Protein AF-A0A2W1JX10-F1 (afdb_monomer)

Organism: NCBI:txid1764569

Mean predicted aligned error: 5.94 Å

Secondary structure (DSSP, 8-state):
----------TT-EEEESS-EE-SSSSPEEPTT-EEEEEEEEETTEEEEEEEEEE-TTSTTSEEEEEEEE-GGGEEEEE-

Structure (mmCIF, N/CA/C/O backbone):
data_AF-A0A2W1JX10-F1
#
_entry.id   AF-A0A2W1JX10-F1
#
loop_
_atom_site.group_PDB
_atom_site.id
_atom_site.type_symbol
_atom_site.label_atom_id
_atom_site.label_alt_id
_atom_site.label_comp_id
_atom_site.label_asym_id
_atom_site.label_entity_id
_atom_site.label_seq_id
_atom_site.pdbx_PDB_ins_code
_atom_site.Cartn_x
_atom_site.Cartn_y
_atom_site.Cartn_z
_atom_site.occupancy
_atom_site.B_iso_or_equiv
_atom_site.auth_seq_id
_atom_site.auth_comp_id
_atom_site.auth_asym_id
_atom_site.auth_atom_id
_atom_site.pdbx_PDB_model_num
ATOM 1 N N . MET A 1 1 ? -12.606 17.648 19.071 1.00 38.09 1 MET A N 1
ATOM 2 C CA . MET A 1 1 ? -12.788 16.277 18.548 1.00 38.09 1 MET A CA 1
ATOM 3 C C . MET A 1 1 ? -13.088 16.404 17.067 1.00 38.09 1 MET A C 1
ATOM 5 O O . MET A 1 1 ? -14.236 16.564 16.680 1.00 38.09 1 MET A O 1
ATOM 9 N N . THR A 1 2 ? -12.043 16.515 16.254 1.00 37.94 2 THR A N 1
ATOM 10 C CA . THR A 1 2 ? -12.193 16.778 14.821 1.00 37.94 2 THR A CA 1
ATOM 11 C C . THR A 1 2 ? -12.630 15.481 14.162 1.00 37.94 2 THR A C 1
ATOM 13 O O . THR A 1 2 ? -11.943 14.471 14.286 1.00 37.94 2 THR A O 1
ATOM 16 N N . SER A 1 3 ? -13.809 15.506 13.544 1.00 38.94 3 SER A N 1
ATOM 17 C CA . SER A 1 3 ? -14.370 14.406 12.767 1.00 38.94 3 SER A CA 1
ATOM 18 C C . SER A 1 3 ? -13.328 13.947 11.745 1.00 38.94 3 SER A C 1
ATOM 20 O O . SER A 1 3 ? -13.062 14.643 10.764 1.00 38.94 3 SER A O 1
ATOM 22 N N . SER A 1 4 ? -12.672 12.817 12.022 1.00 43.12 4 SER A N 1
ATOM 23 C CA . SER A 1 4 ? -11.834 12.154 11.032 1.00 43.12 4 SER A CA 1
ATOM 24 C C . SER A 1 4 ? -12.791 11.673 9.960 1.00 43.12 4 SER A C 1
ATOM 26 O O . SER A 1 4 ? -13.702 10.890 10.237 1.00 43.12 4 SER A O 1
ATOM 28 N N . LYS A 1 5 ? -12.651 12.239 8.764 1.00 44.50 5 LYS A N 1
ATOM 29 C CA . LYS A 1 5 ? -13.369 11.826 7.565 1.00 44.50 5 LYS A CA 1
ATOM 30 C C . LYS A 1 5 ? -13.315 10.298 7.541 1.00 44.50 5 LYS A C 1
ATOM 32 O O . LYS A 1 5 ? -12.223 9.745 7.457 1.00 44.50 5 LYS A O 1
ATOM 37 N N . LEU A 1 6 ? -14.466 9.636 7.675 1.00 45.69 6 LEU A N 1
ATOM 38 C CA . LEU A 1 6 ? -14.604 8.201 7.445 1.00 45.69 6 LEU A CA 1
ATOM 39 C C . LEU A 1 6 ? -14.215 7.969 5.986 1.00 45.69 6 LEU A C 1
ATOM 41 O O . LEU A 1 6 ? -15.049 8.020 5.081 1.00 45.69 6 LEU A O 1
ATOM 45 N N . ILE A 1 7 ? -12.920 7.810 5.729 1.00 53.66 7 ILE A N 1
ATOM 46 C CA . ILE A 1 7 ? -12.460 7.245 4.480 1.00 53.66 7 ILE A CA 1
ATOM 47 C C . ILE A 1 7 ? -12.952 5.813 4.568 1.00 53.66 7 ILE A C 1
ATOM 49 O O . ILE A 1 7 ? -12.420 4.996 5.305 1.00 53.66 7 ILE A O 1
ATOM 53 N N . GLN A 1 8 ? -14.059 5.555 3.887 1.00 58.88 8 GLN A N 1
ATOM 54 C CA . GLN A 1 8 ? -14.571 4.221 3.657 1.00 58.88 8 GLN A CA 1
ATOM 55 C C . GLN A 1 8 ? -13.522 3.513 2.784 1.00 58.88 8 GLN A C 1
ATOM 57 O O . GLN A 1 8 ? -13.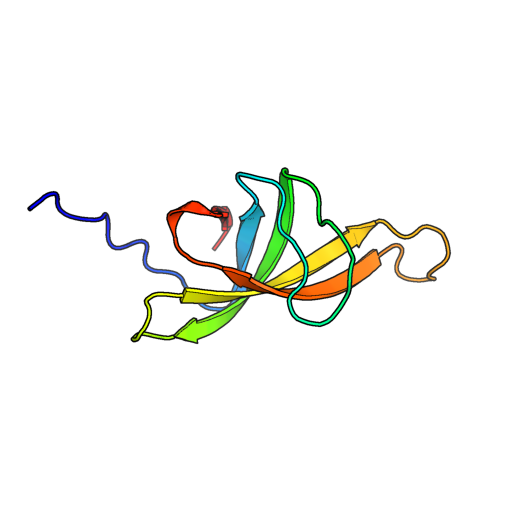578 3.580 1.557 1.00 58.88 8 GLN A O 1
ATOM 62 N N . THR A 1 9 ? -12.481 2.973 3.419 1.00 66.38 9 THR A N 1
ATOM 63 C CA . THR A 1 9 ? -11.408 2.202 2.794 1.00 66.38 9 THR A CA 1
ATOM 64 C C . THR A 1 9 ? -11.998 0.860 2.395 1.00 66.38 9 THR A C 1
ATOM 66 O O . THR A 1 9 ? -12.201 -0.023 3.226 1.00 66.38 9 THR A O 1
ATOM 69 N N . CYS A 1 10 ? -12.347 0.731 1.118 1.00 81.56 10 CYS A N 1
ATOM 70 C CA . CYS A 1 10 ? -12.779 -0.536 0.551 1.00 81.56 10 CYS A CA 1
ATOM 71 C C . CYS A 1 10 ? -11.539 -1.376 0.244 1.00 81.56 10 CYS A C 1
ATOM 73 O O . CYS A 1 10 ? -10.573 -0.864 -0.329 1.00 81.56 10 CYS A O 1
ATOM 75 N N . ILE A 1 11 ? -11.579 -2.665 0.581 1.00 91.50 11 ILE A N 1
ATOM 76 C CA . ILE A 1 11 ? -10.618 -3.633 0.042 1.00 91.50 11 ILE A CA 1
ATOM 77 C C . ILE A 1 11 ? -10.636 -3.508 -1.491 1.00 91.50 11 ILE A C 1
ATOM 79 O O . ILE A 1 11 ? -11.680 -3.216 -2.074 1.00 91.50 11 ILE A O 1
ATOM 83 N N . HIS A 1 12 ? -9.473 -3.666 -2.121 1.00 93.81 12 HIS A N 1
ATOM 84 C CA . HIS A 1 12 ? -9.207 -3.438 -3.546 1.00 93.81 12 HIS A CA 1
ATOM 85 C C . HIS A 1 12 ? -9.138 -1.976 -4.004 1.00 93.81 12 HIS A C 1
ATOM 87 O O . HIS A 1 12 ? -8.850 -1.729 -5.175 1.00 93.81 12 HIS A O 1
ATOM 93 N N . SER A 1 13 ? -9.303 -1.004 -3.099 1.00 94.69 13 SER A N 1
ATOM 94 C CA . SER A 1 13 ? -9.006 0.391 -3.438 1.00 94.69 13 SER A CA 1
ATOM 95 C C . SER A 1 13 ? -7.511 0.563 -3.718 1.00 94.69 13 SER A C 1
ATOM 97 O O . SER A 1 13 ? -6.663 0.062 -2.972 1.00 94.69 13 SER A O 1
ATOM 99 N N . GLU A 1 14 ? -7.194 1.317 -4.768 1.00 95.94 14 GLU A N 1
ATOM 100 C CA . GLU A 1 14 ? -5.830 1.730 -5.082 1.00 95.94 14 GLU A CA 1
ATOM 101 C C . GLU A 1 14 ? -5.462 2.931 -4.214 1.00 95.94 14 GLU A C 1
ATOM 103 O O . GLU A 1 14 ? -6.223 3.901 -4.092 1.00 95.94 14 GLU A O 1
ATOM 108 N N . VAL A 1 15 ? -4.268 2.887 -3.640 1.00 96.50 15 VAL A N 1
ATOM 109 C CA . VAL A 1 15 ? -3.731 3.943 -2.789 1.00 96.50 15 VAL A CA 1
ATOM 110 C C . VAL A 1 15 ? -2.397 4.446 -3.309 1.00 96.50 15 VAL A C 1
ATOM 112 O O . VAL A 1 15 ? -1.707 3.777 -4.079 1.00 96.50 15 VAL A O 1
ATOM 115 N N . ARG A 1 16 ? -2.018 5.633 -2.843 1.00 97.19 16 ARG A N 1
ATOM 116 C CA . ARG A 1 16 ? -0.702 6.227 -3.055 1.00 97.19 16 ARG A CA 1
ATOM 117 C C . ARG A 1 16 ? -0.098 6.643 -1.721 1.00 97.19 16 ARG A C 1
ATOM 119 O O . ARG A 1 16 ? -0.778 7.272 -0.913 1.00 97.19 16 ARG A O 1
ATOM 126 N N . LEU A 1 17 ? 1.182 6.336 -1.515 1.00 97.25 17 LEU A N 1
ATOM 127 C CA . LEU A 1 17 ? 1.915 6.765 -0.324 1.00 97.25 17 LEU A CA 1
ATOM 128 C C . LEU A 1 17 ? 2.097 8.288 -0.280 1.00 97.25 17 LEU A C 1
ATOM 130 O O . LEU A 1 17 ? 2.527 8.900 -1.262 1.00 97.25 17 LEU A O 1
ATOM 134 N N . LEU A 1 18 ? 1.842 8.884 0.886 1.00 97.06 18 LEU A N 1
ATOM 135 C CA . LEU A 1 18 ? 2.013 10.320 1.147 1.00 97.06 18 LEU A CA 1
ATOM 136 C C . LEU A 1 18 ? 3.412 10.684 1.676 1.00 97.06 18 LEU A C 1
ATOM 138 O O . LEU A 1 18 ? 3.801 11.855 1.618 1.00 97.06 18 LEU A O 1
ATOM 142 N N . GLY A 1 19 ? 4.186 9.691 2.118 1.00 95.94 19 GLY A N 1
ATOM 143 C CA . GLY A 1 19 ? 5.568 9.812 2.582 1.00 95.94 19 GLY A CA 1
ATOM 144 C C . GLY A 1 19 ? 6.362 8.531 2.328 1.00 95.94 19 GLY A C 1
ATOM 145 O O . GLY A 1 19 ? 5.805 7.552 1.831 1.00 95.94 19 GLY A O 1
ATOM 146 N N . ASP A 1 20 ? 7.652 8.553 2.652 1.00 95.00 20 ASP A N 1
ATOM 147 C CA . ASP A 1 20 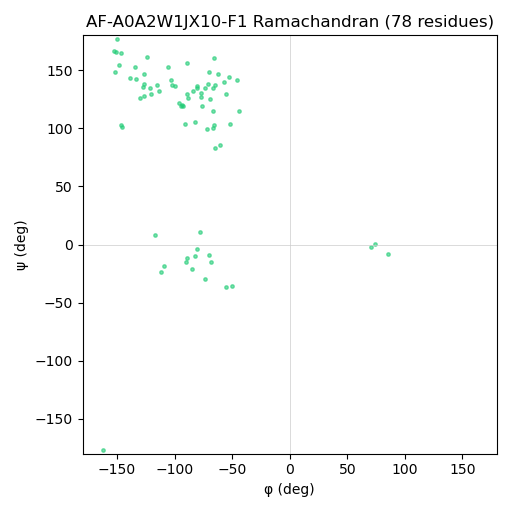? 8.491 7.356 2.586 1.00 95.00 20 A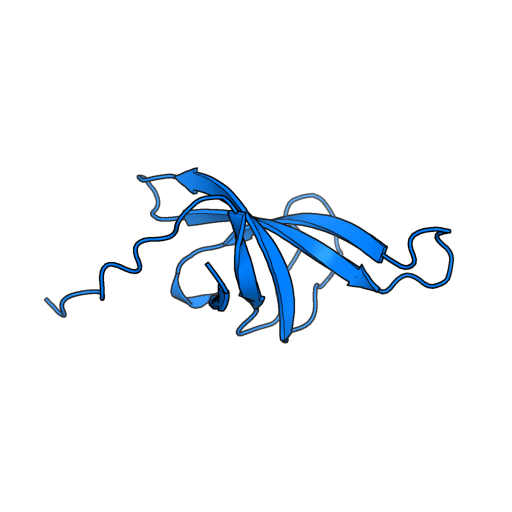SP A CA 1
ATOM 148 C C . ASP A 1 20 ? 8.107 6.388 3.713 1.00 95.00 20 ASP A C 1
ATOM 150 O O . ASP A 1 20 ? 7.872 6.804 4.851 1.00 95.00 20 ASP A O 1
ATOM 154 N N . ILE A 1 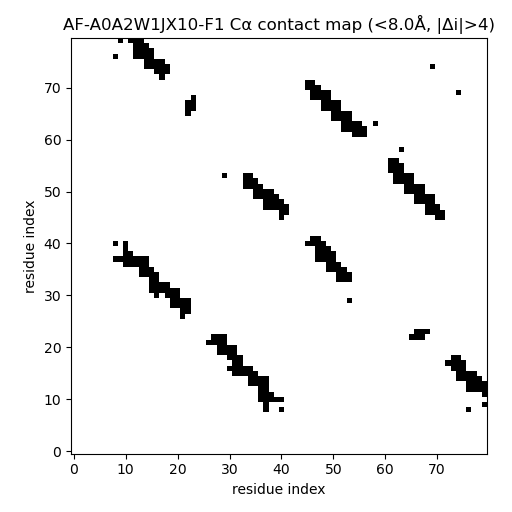21 ? 8.041 5.097 3.394 1.00 94.88 21 ILE A N 1
ATOM 155 C CA . ILE A 1 21 ? 7.643 4.035 4.322 1.00 94.88 21 ILE A CA 1
ATOM 156 C C . ILE A 1 21 ? 8.786 3.041 4.454 1.00 94.88 21 ILE A C 1
ATOM 158 O O . ILE A 1 21 ? 9.313 2.557 3.456 1.00 94.88 21 ILE A O 1
ATOM 162 N N . LYS A 1 22 ? 9.170 2.714 5.687 1.00 91.88 22 LYS A N 1
ATOM 163 C CA . LYS A 1 22 ? 10.038 1.565 5.940 1.00 91.88 22 LYS A CA 1
ATOM 164 C C . LYS A 1 22 ? 9.187 0.300 5.849 1.00 91.88 22 LYS A C 1
ATOM 166 O O . LYS A 1 22 ? 8.124 0.254 6.459 1.00 91.88 22 LYS A O 1
ATOM 171 N N . ALA A 1 23 ? 9.638 -0.690 5.086 1.00 86.81 23 ALA A N 1
ATOM 172 C CA . ALA A 1 23 ? 8.956 -1.975 5.007 1.00 86.81 23 ALA A CA 1
ATOM 173 C C . ALA A 1 23 ? 8.933 -2.677 6.377 1.00 86.81 23 ALA A C 1
ATOM 175 O O . ALA A 1 23 ? 9.883 -2.574 7.155 1.00 86.81 23 ALA A O 1
ATOM 176 N N . ASP A 1 24 ? 7.863 -3.422 6.651 1.00 82.94 24 ASP A N 1
ATOM 177 C CA . ASP A 1 24 ? 7.693 -4.121 7.931 1.00 82.94 24 ASP A CA 1
ATOM 178 C C . ASP A 1 24 ? 8.610 -5.352 8.051 1.00 82.94 24 ASP A C 1
ATOM 180 O O . ASP A 1 24 ? 9.055 -5.705 9.142 1.00 82.94 24 ASP A O 1
ATOM 184 N N . PHE A 1 25 ? 8.936 -5.985 6.917 1.00 79.44 25 PHE A N 1
ATOM 185 C CA . PHE A 1 25 ? 9.672 -7.256 6.855 1.00 79.44 25 PHE A CA 1
ATOM 186 C C . PHE A 1 25 ? 11.033 -7.155 6.147 1.00 79.44 25 PHE A C 1
ATOM 188 O O . PHE A 1 25 ? 11.676 -8.173 5.888 1.00 79.44 25 PHE A O 1
ATOM 195 N N . SER A 1 26 ? 11.488 -5.943 5.816 1.00 81.38 26 SER A N 1
ATOM 196 C CA . SER A 1 26 ? 12.808 -5.712 5.219 1.00 81.38 26 SER A CA 1
ATOM 197 C C . SER A 1 26 ? 13.372 -4.336 5.583 1.00 81.38 26 SER A C 1
ATOM 199 O O . SER A 1 26 ? 12.653 -3.443 6.021 1.00 81.38 26 SER A O 1
ATOM 201 N N . ASP A 1 27 ? 14.670 -4.121 5.354 1.00 83.38 27 ASP A N 1
ATOM 202 C CA . ASP A 1 27 ? 15.307 -2.805 5.536 1.00 83.38 27 ASP A CA 1
ATOM 203 C C . ASP A 1 27 ? 15.021 -1.826 4.384 1.00 83.38 27 ASP A C 1
ATOM 205 O O . ASP A 1 27 ? 15.644 -0.769 4.263 1.00 83.38 27 ASP A O 1
ATOM 209 N N . ARG A 1 28 ? 14.083 -2.171 3.498 1.00 83.38 28 ARG A N 1
ATOM 210 C CA . ARG A 1 28 ? 13.771 -1.370 2.322 1.00 83.38 28 ARG A CA 1
ATOM 211 C C . ARG A 1 28 ? 13.010 -0.109 2.714 1.00 83.38 28 ARG A C 1
ATOM 213 O O . ARG A 1 28 ? 12.029 -0.146 3.455 1.00 83.38 28 ARG A O 1
ATOM 220 N N . HIS A 1 29 ? 13.436 1.004 2.133 1.00 90.25 29 HIS A N 1
ATOM 221 C CA . HIS A 1 29 ? 12.673 2.243 2.120 1.00 90.25 29 HIS A CA 1
ATOM 222 C C . HIS A 1 29 ? 11.844 2.299 0.837 1.00 90.25 29 HIS A C 1
ATOM 224 O O . HIS A 1 29 ? 12.386 2.244 -0.269 1.00 90.25 29 HIS 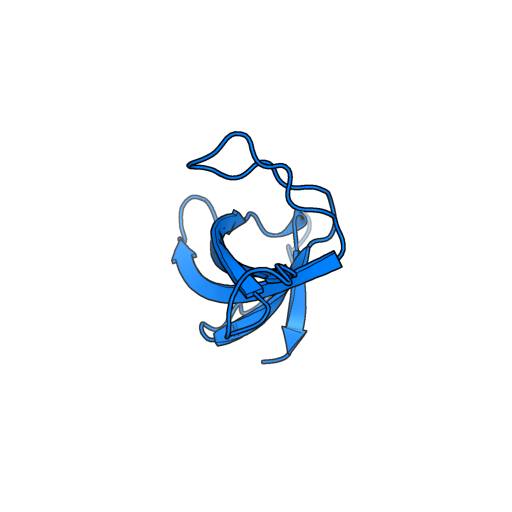A O 1
ATOM 230 N N . ILE A 1 30 ? 10.529 2.378 0.994 1.00 93.75 30 ILE A N 1
ATOM 231 C CA . ILE A 1 30 ? 9.565 2.488 -0.092 1.00 93.75 30 ILE A CA 1
ATOM 232 C C . ILE A 1 30 ? 9.265 3.974 -0.305 1.00 93.75 30 ILE A C 1
ATOM 234 O O . ILE A 1 30 ? 8.795 4.635 0.625 1.00 93.75 30 ILE A O 1
ATOM 238 N N . PRO A 1 31 ? 9.542 4.522 -1.498 1.00 93.88 31 PRO A N 1
ATOM 239 C CA . PRO A 1 31 ? 9.451 5.954 -1.720 1.00 93.88 31 PRO A CA 1
ATOM 240 C C . PRO A 1 31 ? 8.003 6.448 -1.716 1.00 93.88 31 PRO A C 1
ATOM 242 O O . PRO A 1 31 ? 7.081 5.769 -2.189 1.00 93.88 31 PRO A O 1
ATOM 245 N N . LYS A 1 32 ? 7.818 7.687 -1.260 1.00 96.12 32 LYS A N 1
ATOM 246 C CA . LYS A 1 32 ? 6.591 8.463 -1.438 1.00 96.12 32 LYS A CA 1
ATOM 247 C C . LYS A 1 32 ? 6.092 8.371 -2.881 1.00 96.12 32 LYS A C 1
ATOM 249 O O . LYS A 1 32 ? 6.863 8.424 -3.836 1.00 96.12 32 LYS A O 1
ATOM 254 N N . GLY A 1 33 ? 4.775 8.297 -3.050 1.00 96.56 33 GLY A N 1
ATOM 255 C CA . GLY A 1 33 ? 4.147 8.208 -4.364 1.00 96.56 33 GLY A CA 1
ATOM 256 C C . GLY A 1 33 ? 4.054 6.787 -4.924 1.00 96.56 33 GLY A C 1
ATOM 257 O O . GLY A 1 33 ? 3.358 6.603 -5.925 1.00 96.56 33 GLY A O 1
ATOM 258 N N . THR A 1 34 ? 4.675 5.793 -4.275 1.00 96.38 34 THR A N 1
ATOM 259 C CA . THR A 1 34 ? 4.454 4.376 -4.599 1.00 96.38 34 THR A CA 1
ATOM 260 C C . THR A 1 34 ? 2.974 4.044 -4.469 1.00 96.38 34 THR A C 1
ATOM 262 O O . THR A 1 34 ? 2.286 4.541 -3.570 1.00 96.38 34 THR A O 1
ATOM 265 N N . ARG A 1 35 ? 2.481 3.235 -5.405 1.00 96.94 35 ARG A N 1
ATOM 266 C CA . ARG A 1 35 ? 1.080 2.833 -5.474 1.00 96.94 35 ARG A CA 1
ATOM 267 C C . ARG A 1 35 ? 0.915 1.400 -5.017 1.00 96.94 35 ARG A C 1
ATOM 269 O O . ARG A 1 35 ? 1.828 0.589 -5.160 1.00 96.94 35 ARG A O 1
ATOM 276 N N . GLY A 1 36 ? -0.263 1.097 -4.507 1.00 95.94 36 GLY A N 1
ATOM 277 C CA . GLY A 1 36 ? -0.609 -0.253 -4.109 1.00 95.94 36 GLY A CA 1
ATOM 278 C C . GLY A 1 36 ? -2.098 -0.441 -3.961 1.00 95.94 36 GLY A C 1
ATOM 279 O O . GLY A 1 36 ? -2.881 0.472 -4.218 1.00 95.94 36 GLY A O 1
ATOM 280 N N . THR A 1 37 ? -2.470 -1.638 -3.537 1.00 96.69 37 THR A N 1
ATOM 281 C CA . THR A 1 37 ? -3.867 -2.033 -3.364 1.00 96.69 37 THR A CA 1
ATOM 282 C C . THR A 1 37 ? -4.105 -2.445 -1.923 1.00 96.69 37 THR A C 1
ATOM 284 O O . THR A 1 37 ? -3.312 -3.196 -1.362 1.00 96.69 37 THR A O 1
ATOM 287 N N . ILE A 1 38 ? -5.198 -1.969 -1.325 1.00 96.44 38 ILE A N 1
ATOM 288 C CA . ILE A 1 38 ? -5.614 -2.426 0.004 1.00 96.44 38 ILE A CA 1
ATOM 289 C C . ILE A 1 38 ? -6.085 -3.876 -0.092 1.00 96.44 38 ILE A C 1
ATOM 291 O O . ILE A 1 38 ? -7.001 -4.180 -0.860 1.00 96.44 38 ILE A O 1
ATO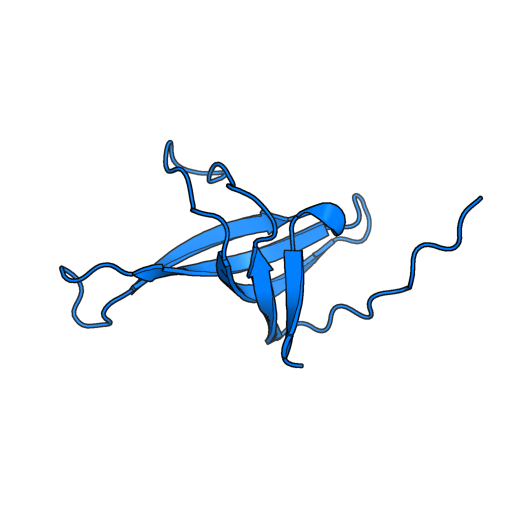M 295 N N . VAL A 1 39 ? -5.495 -4.748 0.720 1.00 96.44 39 VAL A N 1
ATOM 296 C CA . VAL A 1 39 ? -5.826 -6.181 0.774 1.00 96.44 39 VAL A CA 1
ATOM 297 C C . VAL A 1 39 ? -6.490 -6.585 2.089 1.00 96.44 39 VAL A C 1
ATOM 299 O O . VAL A 1 39 ? -7.264 -7.537 2.107 1.00 96.44 39 VAL A O 1
ATOM 302 N N . GLU A 1 40 ? -6.275 -5.824 3.165 1.00 94.69 40 GLU A N 1
ATOM 303 C CA . GLU A 1 40 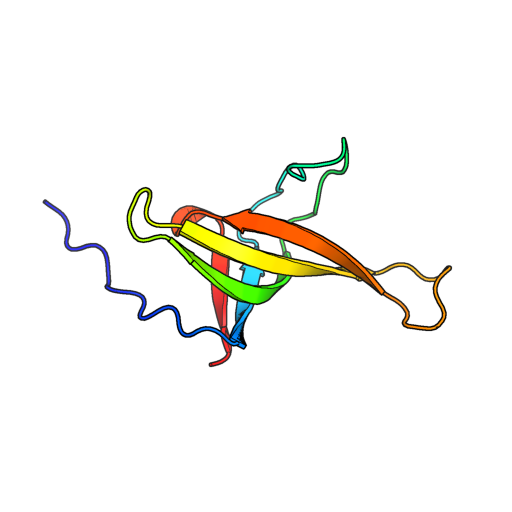? -6.895 -6.062 4.473 1.00 94.69 40 GLU A CA 1
ATOM 304 C C . GLU A 1 40 ? -7.129 -4.740 5.220 1.00 94.69 40 GLU A C 1
ATOM 306 O O . GLU A 1 40 ? -6.431 -3.750 4.986 1.00 94.69 40 GLU A O 1
ATOM 311 N N . ARG A 1 41 ? -8.109 -4.717 6.132 1.00 92.75 41 ARG A N 1
ATOM 312 C CA . ARG A 1 41 ? -8.378 -3.593 7.036 1.00 92.75 41 ARG A CA 1
ATOM 313 C C . ARG A 1 41 ? -8.406 -4.071 8.483 1.00 92.75 41 ARG A C 1
ATOM 315 O O . ARG A 1 41 ? -9.041 -5.074 8.792 1.00 92.75 41 ARG A O 1
ATOM 322 N N . TYR A 1 42 ? -7.800 -3.282 9.358 1.00 91.06 42 TYR A N 1
ATOM 323 C CA . TYR A 1 42 ? -7.813 -3.468 10.801 1.00 91.06 42 TYR A CA 1
ATOM 324 C C . TYR A 1 42 ? -8.584 -2.318 11.445 1.00 91.06 42 TYR A C 1
ATOM 326 O O . TYR A 1 42 ? -8.347 -1.152 11.134 1.00 91.06 42 TYR A O 1
ATOM 334 N N . ASP A 1 43 ? -9.507 -2.639 12.350 1.00 85.38 43 ASP A N 1
ATOM 335 C CA . ASP A 1 43 ? -10.277 -1.618 13.071 1.00 85.38 43 ASP A CA 1
ATOM 336 C C . ASP A 1 43 ? -9.537 -1.099 14.320 1.00 85.38 43 ASP A C 1
ATOM 338 O O . ASP A 1 43 ? -9.859 -0.026 14.837 1.00 85.38 43 ASP A O 1
ATOM 342 N N . LYS A 1 44 ? -8.573 -1.868 14.852 1.00 87.94 44 LYS A N 1
ATOM 343 C CA . LYS A 1 44 ? -7.817 -1.545 16.076 1.00 87.94 44 LYS A CA 1
ATOM 344 C C . LYS A 1 44 ? -6.366 -2.061 15.994 1.00 87.94 44 LYS A C 1
ATOM 346 O O . LYS A 1 44 ? -6.158 -3.248 16.244 1.00 87.94 44 LYS A O 1
ATOM 351 N N . PRO A 1 45 ? -5.369 -1.191 15.727 1.00 85.94 45 PRO A N 1
ATOM 352 C CA . PRO A 1 45 ? -5.515 0.223 15.347 1.00 85.94 45 PRO A CA 1
ATOM 353 C C . PRO A 1 45 ? -6.199 0.380 13.977 1.00 85.94 45 PRO A C 1
ATOM 355 O O . PRO A 1 45 ? -6.215 -0.570 13.202 1.00 85.94 45 PRO A O 1
ATOM 358 N N . ASP A 1 46 ? -6.750 1.566 13.687 1.00 89.56 46 ASP A N 1
ATOM 359 C CA . ASP A 1 46 ? -7.295 1.887 12.356 1.00 89.56 46 ASP A CA 1
ATOM 360 C C . ASP A 1 46 ? -6.147 1.914 11.340 1.00 89.56 46 ASP A C 1
ATOM 362 O O . ASP A 1 46 ? -5.331 2.841 11.320 1.00 89.56 46 ASP A O 1
ATOM 366 N N . ALA A 1 47 ? -6.045 0.841 10.562 1.00 93.44 47 ALA A N 1
ATOM 367 C CA . ALA A 1 47 ? -4.957 0.596 9.629 1.00 93.44 47 ALA A CA 1
ATOM 368 C C . ALA A 1 47 ? -5.416 -0.290 8.466 1.00 93.44 47 ALA A C 1
ATOM 370 O O . ALA A 1 47 ? -6.472 -0.925 8.506 1.00 93.44 47 ALA A O 1
ATOM 371 N N . VAL A 1 48 ? -4.603 -0.349 7.419 1.00 94.62 48 VAL A N 1
ATOM 372 C CA . VAL A 1 48 ? -4.817 -1.211 6.255 1.00 94.62 48 VAL A CA 1
ATOM 373 C C . VAL A 1 48 ? -3.529 -1.929 5.882 1.00 94.62 48 VAL A C 1
ATOM 375 O O . VAL A 1 48 ? -2.458 -1.330 5.947 1.00 94.62 48 VAL A O 1
ATOM 378 N N . ALA A 1 49 ? -3.635 -3.188 5.463 1.00 95.25 49 ALA A N 1
ATOM 379 C CA . ALA A 1 49 ? -2.550 -3.858 4.759 1.00 95.25 49 ALA A CA 1
ATOM 380 C C . ALA A 1 49 ? -2.626 -3.493 3.275 1.00 95.25 49 ALA A C 1
ATOM 382 O O . ALA A 1 49 ? -3.703 -3.554 2.666 1.00 95.25 49 ALA A O 1
ATOM 383 N N . VAL A 1 50 ? -1.492 -3.110 2.696 1.00 95.94 50 VAL A N 1
ATOM 384 C CA . VAL A 1 50 ? -1.389 -2.669 1.305 1.00 95.94 50 VAL A CA 1
ATOM 385 C C . VAL A 1 50 ? -0.262 -3.409 0.609 1.00 95.94 50 VAL A C 1
ATOM 387 O O . VAL A 1 50 ? 0.884 -3.340 1.048 1.00 95.94 50 VAL A O 1
ATOM 390 N N . ASP A 1 51 ? -0.578 -4.034 -0.523 1.00 96.06 51 ASP A N 1
ATOM 391 C CA . ASP A 1 51 ? 0.428 -4.557 -1.445 1.00 96.06 51 ASP A CA 1
ATOM 392 C C . ASP A 1 51 ? 0.920 -3.422 -2.341 1.00 96.06 51 ASP A C 1
ATOM 394 O O . ASP A 1 51 ? 0.207 -2.959 -3.238 1.00 96.06 51 ASP A O 1
ATOM 398 N N . LEU A 1 52 ? 2.135 -2.945 -2.079 1.00 95.56 52 LEU A N 1
ATOM 399 C CA . LEU A 1 52 ? 2.780 -1.871 -2.825 1.00 95.56 52 LEU A CA 1
ATOM 400 C C . LEU A 1 52 ? 3.569 -2.434 -4.005 1.00 95.56 52 LEU A C 1
ATOM 402 O O . LEU A 1 52 ? 4.404 -3.318 -3.837 1.00 95.56 52 LEU A O 1
ATOM 406 N N . ALA A 1 53 ? 3.342 -1.877 -5.193 1.00 93.06 53 ALA A N 1
ATOM 407 C CA . ALA A 1 53 ? 4.054 -2.238 -6.411 1.00 93.06 53 ALA A CA 1
ATOM 408 C C . ALA A 1 53 ? 5.294 -1.348 -6.580 1.00 93.06 53 ALA A C 1
ATOM 410 O O . ALA A 1 53 ? 5.203 -0.186 -6.983 1.00 93.06 53 ALA A O 1
ATOM 411 N N . ILE A 1 54 ? 6.469 -1.899 -6.285 1.00 90.62 54 ILE A N 1
ATOM 412 C CA . ILE A 1 54 ? 7.757 -1.213 -6.410 1.00 90.62 54 ILE A CA 1
ATOM 413 C C . ILE A 1 54 ? 8.380 -1.591 -7.760 1.00 90.62 54 ILE A C 1
ATOM 415 O O . ILE A 1 54 ? 8.599 -2.782 -7.991 1.00 90.62 54 ILE A O 1
ATOM 419 N N . PRO A 1 55 ? 8.681 -0.632 -8.655 1.00 88.19 55 PRO A N 1
ATOM 420 C CA . PRO A 1 55 ? 9.319 -0.933 -9.935 1.00 88.19 55 PRO A CA 1
ATOM 421 C C . PRO A 1 55 ? 10.634 -1.708 -9.760 1.00 88.19 55 PRO A C 1
ATOM 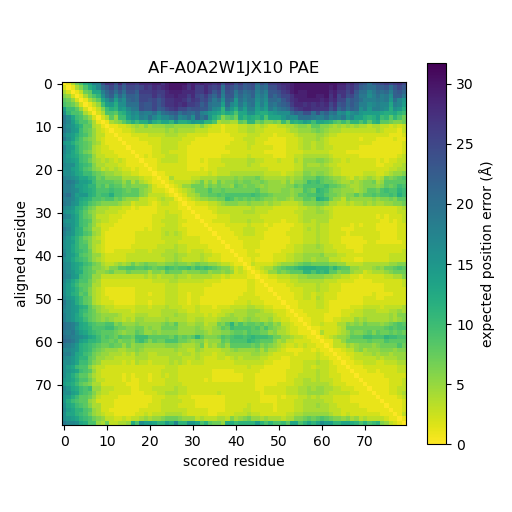423 O O . PRO A 1 55 ? 11.503 -1.299 -8.991 1.00 88.19 55 PRO A O 1
ATOM 426 N N . ASP A 1 56 ? 10.780 -2.817 -10.482 1.00 89.38 56 ASP A N 1
ATOM 427 C CA . ASP A 1 56 ? 11.971 -3.672 -10.482 1.00 89.38 56 ASP A CA 1
ATOM 428 C C . ASP A 1 56 ? 12.166 -4.240 -11.897 1.00 89.38 56 ASP A C 1
ATOM 430 O O . ASP A 1 56 ? 11.481 -5.175 -12.317 1.00 89.38 56 ASP A O 1
ATOM 434 N N . THR A 1 57 ? 13.091 -3.647 -12.657 1.00 90.12 57 THR A N 1
ATOM 435 C CA . THR A 1 57 ? 13.362 -4.020 -14.057 1.00 90.12 57 THR A CA 1
ATOM 436 C C . THR A 1 57 ? 14.026 -5.390 -14.204 1.00 90.12 57 THR A C 1
ATOM 438 O O . THR A 1 57 ? 14.132 -5.891 -15.321 1.00 90.12 57 THR A O 1
ATOM 441 N N . GLY A 1 58 ? 14.459 -6.012 -13.101 1.00 91.19 58 GLY A N 1
ATOM 442 C CA . GLY A 1 58 ? 15.008 -7.367 -13.095 1.00 91.19 58 GLY A CA 1
ATOM 443 C C . GLY A 1 58 ? 13.945 -8.470 -13.075 1.00 91.19 58 GLY A C 1
ATOM 444 O O . GLY A 1 58 ? 14.284 -9.640 -13.244 1.00 91.19 58 GLY A O 1
ATOM 445 N N . LEU A 1 59 ? 12.670 -8.128 -12.866 1.00 89.56 59 LEU A N 1
ATOM 446 C CA . LEU A 1 59 ? 11.564 -9.084 -12.810 1.00 89.56 59 LEU A CA 1
ATOM 447 C C . LEU A 1 59 ? 10.753 -9.056 -14.108 1.00 89.56 59 LEU A C 1
ATOM 449 O O . LEU A 1 59 ? 10.466 -7.992 -14.647 1.00 89.56 59 LEU A O 1
ATOM 453 N N . VAL A 1 60 ? 10.300 -10.227 -14.571 1.00 87.56 60 VAL A N 1
ATOM 454 C CA . VAL A 1 60 ? 9.454 -10.359 -15.779 1.00 87.56 60 VAL A CA 1
ATOM 455 C C . VAL A 1 60 ? 8.187 -9.499 -15.682 1.00 87.56 60 VAL A C 1
ATOM 457 O O . VAL A 1 60 ? 7.751 -8.921 -16.671 1.00 87.56 60 VAL A O 1
ATOM 460 N N . GLY A 1 61 ? 7.615 -9.384 -14.480 1.00 85.00 61 GLY A N 1
ATOM 461 C CA . GLY A 1 61 ? 6.441 -8.549 -14.217 1.00 85.00 61 GLY A CA 1
ATOM 462 C C . GLY A 1 61 ? 6.737 -7.056 -14.041 1.00 85.00 61 GLY A C 1
ATOM 463 O O . GLY A 1 61 ? 5.798 -6.295 -13.849 1.00 85.00 61 GLY A O 1
ATOM 464 N N . GLY A 1 62 ? 8.005 -6.630 -14.053 1.00 90.94 62 GLY A N 1
ATOM 465 C CA . GLY A 1 62 ? 8.426 -5.232 -13.893 1.00 90.94 62 GLY A CA 1
ATOM 466 C C . GLY A 1 62 ? 8.247 -4.637 -12.492 1.00 90.94 62 GLY A C 1
ATOM 467 O O . GLY A 1 62 ? 8.623 -3.486 -12.266 1.00 90.94 62 GLY A O 1
ATOM 468 N N . TYR A 1 63 ? 7.688 -5.401 -11.552 1.00 90.56 63 TYR A N 1
ATOM 469 C CA . TYR A 1 63 ? 7.414 -4.962 -10.190 1.00 90.56 63 TYR A CA 1
ATOM 470 C C . TYR A 1 63 ? 7.753 -6.045 -9.179 1.00 90.56 63 TYR A C 1
ATOM 472 O O . TYR A 1 63 ? 7.501 -7.233 -9.393 1.00 90.56 63 TYR A O 1
ATOM 480 N N . ARG A 1 64 ? 8.260 -5.594 -8.037 1.00 90.75 64 ARG A N 1
ATOM 481 C CA . ARG A 1 64 ? 8.307 -6.345 -6.792 1.00 90.75 64 ARG A CA 1
ATOM 482 C C . ARG A 1 64 ? 7.200 -5.838 -5.882 1.00 90.75 64 ARG A C 1
ATOM 484 O O . ARG A 1 64 ? 7.016 -4.629 -5.763 1.00 90.75 64 ARG A O 1
ATOM 491 N N . TYR A 1 65 ? 6.508 -6.758 -5.229 1.00 90.94 65 TYR A N 1
ATOM 492 C CA . TYR A 1 65 ? 5.460 -6.421 -4.278 1.00 90.94 65 TYR A CA 1
ATOM 493 C C . TYR A 1 65 ? 5.986 -6.514 -2.850 1.00 90.94 65 TYR A C 1
ATOM 495 O O . TYR A 1 65 ? 6.702 -7.458 -2.518 1.00 90.94 65 TYR A O 1
ATOM 503 N N . GLU A 1 66 ? 5.634 -5.528 -2.032 1.00 92.75 66 GLU A N 1
ATOM 504 C CA . GLU A 1 66 ? 5.881 -5.508 -0.589 1.00 92.75 66 GLU A CA 1
ATOM 505 C C . GLU A 1 66 ? 4.549 -5.248 0.115 1.00 92.75 66 GLU A C 1
ATOM 507 O O . GLU A 1 66 ? 3.852 -4.287 -0.224 1.00 92.75 66 GLU A O 1
ATOM 512 N N . ASN A 1 67 ? 4.201 -6.094 1.084 1.00 94.62 67 ASN A N 1
ATOM 513 C CA . ASN A 1 67 ? 3.023 -5.894 1.921 1.00 94.62 67 ASN A CA 1
ATOM 514 C C . ASN A 1 67 ? 3.409 -5.047 3.136 1.00 94.62 67 ASN A C 1
ATOM 516 O O . ASN A 1 67 ? 4.366 -5.383 3.839 1.00 94.62 67 ASN A O 1
ATOM 520 N N . VAL A 1 68 ? 2.687 -3.950 3.362 1.00 95.00 68 VAL A N 1
ATOM 521 C CA . VAL A 1 68 ? 2.932 -3.050 4.497 1.00 95.00 68 VAL A CA 1
ATOM 522 C C . VAL A 1 68 ? 1.648 -2.656 5.209 1.00 95.00 68 VAL A C 1
ATOM 524 O O . VAL A 1 68 ? 0.584 -2.561 4.592 1.00 95.00 68 VAL A O 1
ATOM 527 N N . ILE A 1 69 ? 1.766 -2.354 6.499 1.00 95.06 69 ILE A N 1
ATOM 528 C CA . ILE A 1 69 ? 0.678 -1.818 7.315 1.00 95.06 69 ILE A CA 1
ATOM 529 C C . ILE A 1 69 ? 0.731 -0.290 7.305 1.00 95.06 69 ILE A C 1
ATOM 531 O O . ILE A 1 69 ? 1.696 0.326 7.757 1.00 95.06 69 ILE A O 1
ATOM 535 N N . LEU A 1 70 ? -0.333 0.344 6.812 1.00 94.50 70 LEU A N 1
ATOM 536 C CA . LEU A 1 70 ? -0.452 1.798 6.740 1.00 94.50 70 LEU A CA 1
ATOM 537 C C . LEU A 1 70 ? -1.586 2.311 7.622 1.00 94.50 70 LEU A C 1
ATOM 539 O O . LEU A 1 70 ? -2.702 1.795 7.617 1.00 94.50 70 LEU A O 1
ATOM 543 N N . THR A 1 71 ? -1.312 3.404 8.322 1.00 94.25 71 THR A N 1
ATOM 544 C CA . THR A 1 71 ? -2.306 4.232 9.009 1.00 94.25 71 THR A CA 1
ATOM 545 C C . THR A 1 71 ? -2.845 5.318 8.066 1.00 94.25 71 THR A C 1
ATOM 547 O O . THR A 1 71 ? -2.146 5.711 7.125 1.00 94.25 71 THR A O 1
ATOM 550 N N . PRO A 1 72 ? -4.059 5.857 8.296 1.00 92.38 72 PRO A N 1
ATOM 551 C CA . PRO A 1 72 ? -4.686 6.835 7.400 1.00 92.38 72 PRO A CA 1
ATOM 552 C C . PRO A 1 72 ? -3.817 8.040 6.986 1.00 92.38 72 PRO A C 1
ATOM 554 O O . PRO A 1 72 ? -3.913 8.454 5.835 1.00 92.38 72 PRO A O 1
ATOM 557 N N . PRO A 1 73 ? -2.937 8.608 7.838 1.00 95.06 73 PRO A N 1
ATOM 558 C CA . PRO A 1 73 ? -2.059 9.710 7.427 1.00 95.06 73 PRO A CA 1
ATOM 559 C C . PRO A 1 73 ? -0.969 9.335 6.409 1.00 95.06 73 PRO A C 1
ATOM 561 O O . PRO A 1 73 ? -0.349 10.226 5.830 1.00 95.06 73 PRO A O 1
ATOM 564 N N . GLN A 1 74 ? -0.688 8.045 6.210 1.00 95.94 74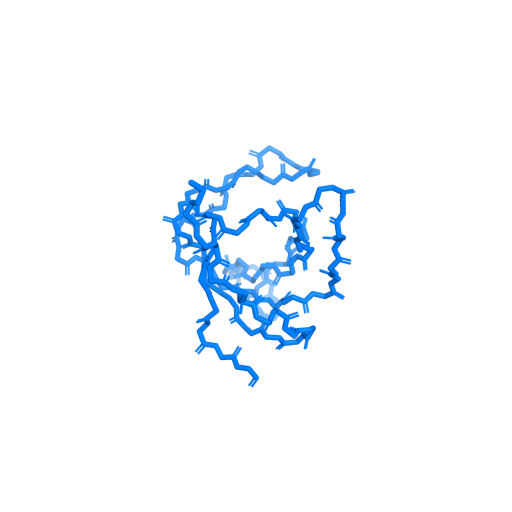 GLN A N 1
ATOM 565 C CA . GLN A 1 74 ? 0.422 7.570 5.375 1.00 95.94 74 GLN A CA 1
ATOM 566 C C . GLN A 1 74 ? 0.041 7.384 3.902 1.00 95.94 74 GLN A C 1
ATOM 568 O O . GLN A 1 74 ? 0.929 7.225 3.061 1.00 95.94 74 GLN A O 1
ATOM 573 N N . PHE A 1 75 ? -1.249 7.426 3.565 1.00 95.75 75 PHE A N 1
ATOM 574 C CA . PHE A 1 75 ? -1.721 7.189 2.206 1.00 95.75 75 PHE A CA 1
ATOM 575 C C . PHE A 1 75 ? -2.951 8.023 1.855 1.00 95.75 75 PHE A C 1
ATOM 577 O O . PHE A 1 75 ? -3.656 8.551 2.710 1.00 95.75 75 PHE A O 1
ATOM 584 N N . GLU A 1 76 ? -3.237 8.095 0.564 1.00 95.75 76 GLU A N 1
ATOM 585 C CA . GLU A 1 76 ? -4.519 8.557 0.041 1.00 95.75 76 GLU A CA 1
ATOM 586 C C . GLU A 1 76 ? -5.096 7.511 -0.916 1.00 95.75 76 GLU A C 1
ATOM 588 O O . GLU A 1 76 ? -4.349 6.825 -1.616 1.00 95.75 76 GLU A O 1
ATOM 593 N N . ILE A 1 77 ? -6.423 7.387 -0.962 1.00 94.50 77 ILE A N 1
ATOM 594 C CA . ILE A 1 77 ? -7.101 6.564 -1.969 1.00 94.50 77 ILE A CA 1
ATOM 595 C C . ILE A 1 77 ? -7.121 7.330 -3.290 1.00 94.50 77 ILE A C 1
ATOM 597 O O . ILE A 1 77 ? -7.618 8.455 -3.341 1.00 94.50 77 ILE A O 1
ATOM 601 N N . ILE A 1 78 ? -6.642 6.697 -4.357 1.00 95.62 78 ILE A N 1
ATOM 602 C CA . ILE A 1 78 ? -6.638 7.257 -5.715 1.00 95.62 78 ILE A CA 1
ATOM 603 C C . ILE A 1 78 ? -7.639 6.565 -6.650 1.00 95.62 78 ILE A C 1
ATOM 605 O O . ILE A 1 78 ? -8.032 7.161 -7.652 1.00 95.62 78 ILE A O 1
ATOM 609 N N . LYS A 1 79 ? -8.104 5.351 -6.314 1.00 92.50 79 LYS A N 1
ATOM 610 C CA . LYS A 1 79 ? -9.167 4.629 -7.034 1.00 92.50 79 LYS A CA 1
ATOM 611 C C . LYS A 1 79 ? -9.924 3.684 -6.094 1.00 92.50 79 LYS A C 1
ATOM 613 O O . LYS A 1 79 ? -9.332 3.172 -5.150 1.00 92.50 79 LYS A O 1
ATOM 618 N N . ARG A 1 80 ? -11.216 3.466 -6.355 1.00 82.31 80 ARG A N 1
ATOM 619 C CA . ARG A 1 80 ? -12.075 2.498 -5.652 1.00 82.31 80 ARG A CA 1
ATOM 620 C C . ARG A 1 80 ? -12.466 1.350 -6.568 1.00 82.31 80 ARG A C 1
ATOM 622 O O . ARG A 1 80 ? -12.537 1.602 -7.795 1.00 82.31 80 ARG A O 1
#

Radius of gyration: 12.94 Å; Cα contacts (8 Å, |Δi|>4): 160; chains: 1; bounding box: 30×27×34 Å

Sequence (80 aa):
MTSSKLIQTCIHSEVRLLGDIKADFSDRHIPKGTRGTIVERYDKPDAVAVDLAIPDTGLVGGYRYENVILTPPQFEIIKR

Nearest PDB structures (foldseek):
  2egc-assembly1_A  TM=6.764E-01  e=3.654E-02  Homo sapiens
  1k9a-assembly2_B  TM=7.253E-01  e=2.012E-01  Rattus norvegicus
  1k9a-assembly5_E  TM=7.278E-01  e=2.373E-01  Rattus norvegicus
  7s9u-assembly1_P  TM=5.146E-01  e=9.391E-01  Bacillus subtilis

Foldseek 3Di:
DDPDPPPVQDFFFKKFFQAWDQAPPDRDIDGGGFIWTFHAADVVVGWTWTFTWDQDPVDPVRTDTGIHIDDPVGIDGPGD

Solvent-accessible surface area (backbone atoms only — not comparable to full-atom values): 4729 Å² total; per-residue (Å²): 134,80,82,72,77,81,72,81,80,51,71,65,19,30,32,30,31,70,43,71,41,74,43,81,89,48,96,49,74,44,59,51,63,42,36,30,31,29,74,44,77,41,83,82,68,65,32,31,35,28,43,31,53,41,83,32,88,90,39,97,80,40,47,45,76,48,69,34,82,41,44,71,87,44,43,46,81,77,43,118

pLDDT: mean 87.11, std 15.08, range [37.94, 97.25]